Protein AF-A0A1V5BCF9-F1 (afdb_monomer)

Solvent-accessible surface area (backbone atoms only — not comparable to full-atom values): 4699 Å² total; per-residue (Å²): 134,84,77,81,83,70,78,85,76,77,81,87,82,76,88,49,62,68,47,52,43,54,49,47,49,53,55,50,55,48,30,56,75,69,71,38,42,76,86,39,38,72,60,49,52,52,48,51,55,52,42,52,53,42,51,52,53,52,53,49,54,56,48,53,57,51,50,53,51,51,52,55,51,56,61,72,76,105

pLDDT: mean 89.9, std 12.71, range [46.09, 98.12]

Foldseek 3Di:
DDDPPDPPDDDDDDDALVSLLVVLVVVCVVCVVVVNCVVCVVVNVVSVVSNVVSVVVVVVVVVVVVVVVVVVVVVVVD

Nearest PDB structures (foldseek):
  4wqf-assembly2_DO  TM=5.421E-01  e=6.177E+00  Thermus thermophilus HB8
  5doy-assembly2_2o  TM=5.707E-01  e=9.879E+00  Thermus thermophilus HB8

Radius of gyration: 20.48 Å; Cα contacts (8 Å, |Δi|>4): 20; chains: 1; bounding box: 41×42×62 Å

Mean predicted aligned error: 6.97 Å

Seq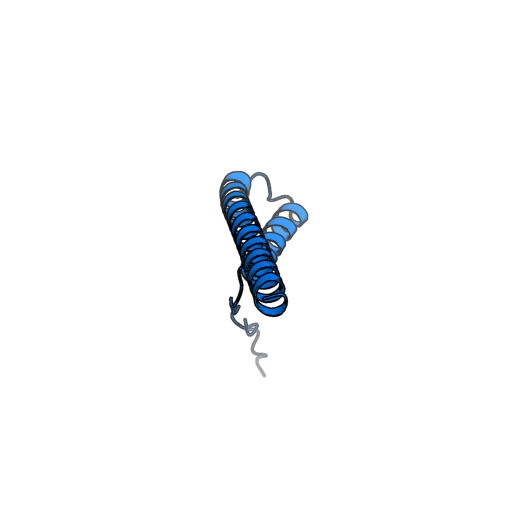uence (78 aa):
MSENKNPKRRGITLNEPKDARRLIRRVVDRAFAEGQELEYSGRIAQLLGIWAKLWEIDKLSDIEARIVALEQAKDRER

Structure (mmCIF, N/CA/C/O backbone):
data_AF-A0A1V5BCF9-F1
#
_entry.id   AF-A0A1V5BCF9-F1
#
loop_
_atom_site.group_PDB
_atom_site.id
_atom_site.type_symbol
_atom_site.label_atom_id
_atom_site.label_alt_id
_atom_site.label_comp_id
_atom_site.label_asym_id
_atom_site.label_entity_id
_atom_site.label_seq_id
_atom_site.pdbx_PDB_ins_code
_atom_site.Cartn_x
_atom_site.Cartn_y
_atom_site.Cartn_z
_atom_site.occupancy
_atom_site.B_iso_or_equiv
_atom_site.auth_seq_id
_atom_site.auth_comp_id
_atom_site.auth_asym_id
_atom_site.auth_atom_id
_atom_site.pdbx_PDB_model_num
ATOM 1 N N . MET A 1 1 ? -10.984 -32.886 30.182 1.00 46.09 1 MET A N 1
ATOM 2 C CA . MET A 1 1 ? -10.165 -32.521 29.006 1.00 46.09 1 MET A CA 1
ATOM 3 C C . MET A 1 1 ? -10.404 -31.045 28.732 1.00 46.09 1 MET A C 1
ATOM 5 O O . MET A 1 1 ? -11.481 -30.700 28.272 1.00 46.09 1 MET A O 1
ATOM 9 N N . SER A 1 2 ? -9.483 -30.171 29.142 1.00 55.56 2 SER A N 1
ATOM 10 C CA . SER A 1 2 ? -9.596 -28.730 28.883 1.00 55.56 2 SER A CA 1
ATOM 11 C C . SER A 1 2 ? -9.169 -28.475 27.439 1.00 55.56 2 SER A C 1
ATOM 13 O O . SER A 1 2 ? -8.000 -28.666 27.104 1.00 55.56 2 SER A O 1
ATOM 15 N N . GLU A 1 3 ? -10.116 -28.131 26.567 1.00 53.66 3 GLU A N 1
ATOM 16 C CA . GLU A 1 3 ? -9.809 -27.677 25.211 1.00 53.66 3 GLU A CA 1
ATOM 17 C C . GLU A 1 3 ? -8.951 -26.414 25.285 1.00 53.66 3 GLU A C 1
ATOM 19 O O . GLU A 1 3 ? -9.318 -25.411 25.900 1.00 53.66 3 GLU A O 1
ATOM 24 N N . ASN A 1 4 ? -7.785 -26.468 24.650 1.00 62.22 4 ASN A N 1
ATOM 25 C CA . ASN A 1 4 ? -6.855 -25.355 24.610 1.00 62.22 4 ASN A CA 1
ATOM 26 C C . ASN A 1 4 ? -7.436 -24.259 23.693 1.00 62.22 4 ASN A C 1
ATOM 28 O O . ASN A 1 4 ? -7.242 -24.284 22.480 1.00 62.22 4 ASN A O 1
ATOM 32 N N . LYS A 1 5 ? -8.179 -23.306 24.272 1.00 58.03 5 LYS A N 1
ATOM 33 C CA . LYS A 1 5 ? -8.878 -22.200 23.580 1.00 58.03 5 LYS A CA 1
ATOM 34 C C . LYS A 1 5 ? -7.955 -21.106 23.031 1.00 58.03 5 LYS A C 1
ATOM 36 O O . LYS A 1 5 ? -8.424 -20.008 22.751 1.00 58.03 5 LYS A O 1
ATOM 41 N N . ASN A 1 6 ? -6.654 -21.355 22.897 1.00 64.06 6 ASN A N 1
ATOM 42 C CA . ASN A 1 6 ? -5.729 -20.329 22.436 1.00 64.06 6 ASN A CA 1
ATOM 43 C C . ASN A 1 6 ? -5.633 -20.377 20.899 1.00 64.06 6 ASN A C 1
ATOM 45 O O . ASN A 1 6 ? -5.012 -21.300 20.360 1.00 64.06 6 ASN A O 1
ATOM 49 N N . PRO A 1 7 ? -6.256 -19.437 20.159 1.00 63.44 7 PRO A N 1
ATOM 50 C CA . PRO A 1 7 ? -6.187 -19.440 18.706 1.00 63.44 7 PRO A CA 1
ATOM 51 C C . PRO A 1 7 ? -4.729 -19.249 18.281 1.00 63.44 7 PRO A C 1
ATOM 53 O O . PRO A 1 7 ? -4.107 -18.232 18.588 1.00 63.44 7 PRO A O 1
ATOM 56 N N . LYS A 1 8 ? -4.166 -20.229 17.564 1.00 58.03 8 LYS A N 1
ATOM 57 C CA . LYS A 1 8 ? -2.826 -20.111 16.976 1.00 58.03 8 LYS A CA 1
ATOM 58 C C . LYS A 1 8 ? -2.833 -18.968 15.958 1.00 58.03 8 LYS A C 1
ATOM 60 O O . LYS A 1 8 ? -3.257 -19.146 14.819 1.00 58.03 8 LYS A O 1
ATOM 65 N N . ARG A 1 9 ? -2.353 -17.791 16.357 1.00 66.38 9 ARG A N 1
ATOM 66 C CA . ARG A 1 9 ? -2.122 -16.673 15.439 1.00 66.38 9 ARG A CA 1
ATOM 67 C C . ARG A 1 9 ? -0.830 -16.948 14.672 1.00 66.38 9 ARG A C 1
ATOM 69 O O . ARG A 1 9 ? 0.255 -16.830 15.232 1.00 66.38 9 ARG A O 1
ATOM 76 N N . ARG A 1 10 ? -0.932 -17.351 13.401 1.00 71.94 10 ARG A N 1
ATOM 77 C CA . ARG A 1 10 ? 0.227 -17.299 12.496 1.00 71.94 10 ARG A CA 1
ATOM 78 C C . ARG A 1 10 ? 0.565 -15.827 12.263 1.00 71.94 10 ARG A C 1
ATOM 80 O O . ARG A 1 10 ? -0.333 -15.032 11.993 1.00 71.94 10 ARG A O 1
ATOM 87 N N . GLY A 1 11 ? 1.842 -15.478 12.404 1.00 75.19 11 GLY A N 1
ATOM 88 C CA . GLY A 1 11 ? 2.335 -14.155 12.034 1.00 75.19 11 GLY A CA 1
ATOM 89 C C . GLY A 1 11 ? 2.085 -13.860 10.553 1.00 75.19 11 GLY A C 1
ATOM 90 O O . GLY A 1 11 ? 1.798 -14.756 9.757 1.00 75.19 11 GLY A O 1
ATOM 91 N N . ILE A 1 12 ? 2.185 -12.588 10.193 1.00 81.19 12 ILE A N 1
ATOM 92 C CA . ILE A 1 12 ? 2.157 -12.124 8.805 1.00 81.19 12 ILE A CA 1
ATOM 93 C C . ILE A 1 12 ? 3.590 -11.991 8.295 1.00 81.19 12 ILE A C 1
ATOM 95 O O . ILE A 1 12 ? 4.444 -11.445 8.987 1.00 81.19 12 ILE A O 1
ATOM 99 N N . THR A 1 13 ? 3.833 -12.469 7.078 1.00 86.69 13 THR A N 1
ATOM 100 C CA . THR A 1 13 ? 5.083 -12.248 6.344 1.00 86.69 13 THR A CA 1
ATOM 101 C C . THR A 1 13 ? 4.849 -11.139 5.323 1.00 86.69 13 THR A C 1
ATOM 103 O O . THR A 1 13 ? 3.834 -11.157 4.627 1.00 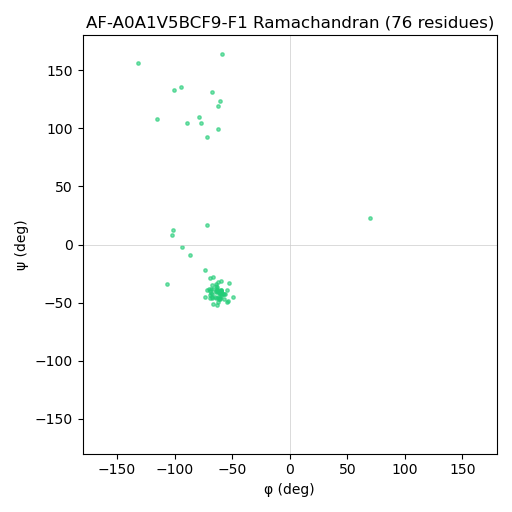86.69 13 THR A O 1
ATOM 106 N N . LEU A 1 14 ? 5.765 -10.174 5.253 1.00 89.06 14 LEU A N 1
ATOM 107 C CA . LEU A 1 14 ? 5.737 -9.071 4.294 1.00 89.06 14 LEU A CA 1
ATOM 108 C C . LEU A 1 14 ? 6.947 -9.224 3.374 1.00 89.06 14 LEU A C 1
ATOM 110 O O . LEU A 1 14 ? 8.070 -9.026 3.827 1.00 89.06 14 LEU A O 1
ATOM 114 N N . ASN A 1 15 ? 6.717 -9.605 2.118 1.00 89.75 15 ASN A N 1
ATOM 115 C CA . ASN A 1 15 ? 7.790 -9.775 1.134 1.00 89.75 15 ASN A CA 1
ATOM 116 C C . ASN A 1 15 ? 7.788 -8.640 0.110 1.00 89.75 15 ASN A C 1
ATOM 118 O O . ASN A 1 15 ? 8.842 -8.222 -0.353 1.00 89.75 15 ASN A O 1
ATOM 122 N N . GLU A 1 16 ? 6.603 -8.128 -0.225 1.00 90.56 16 GLU A N 1
ATOM 123 C CA . GLU A 1 16 ? 6.428 -7.083 -1.228 1.00 90.56 16 GLU A CA 1
ATOM 124 C C . GLU A 1 16 ? 5.522 -5.944 -0.721 1.00 90.56 16 GLU A C 1
ATOM 126 O O . GLU A 1 16 ? 4.643 -6.172 0.121 1.00 90.56 16 GLU A O 1
ATOM 131 N N . PRO A 1 17 ? 5.630 -4.723 -1.283 1.00 91.31 17 PRO A N 1
ATOM 132 C CA . PRO A 1 17 ? 4.738 -3.603 -0.954 1.00 91.31 17 PRO A CA 1
ATOM 133 C C . PRO A 1 17 ? 3.241 -3.941 -1.075 1.00 91.31 17 PRO A C 1
ATOM 135 O O . PRO A 1 17 ? 2.410 -3.469 -0.288 1.00 91.31 17 PRO A O 1
ATOM 138 N N . LYS A 1 18 ? 2.867 -4.821 -2.018 1.00 90.19 18 LYS A N 1
ATOM 139 C CA . LYS A 1 18 ? 1.489 -5.322 -2.170 1.00 90.19 18 LYS A CA 1
ATOM 140 C C . LYS A 1 18 ? 0.966 -6.053 -0.927 1.00 90.19 18 LYS A C 1
ATOM 142 O O . LYS A 1 18 ? -0.232 -5.970 -0.651 1.00 90.19 18 LYS A O 1
ATOM 147 N N . ASP A 1 19 ? 1.828 -6.718 -0.159 1.00 92.62 19 ASP A N 1
ATOM 148 C CA . ASP A 1 19 ? 1.437 -7.444 1.054 1.00 92.62 19 ASP A CA 1
A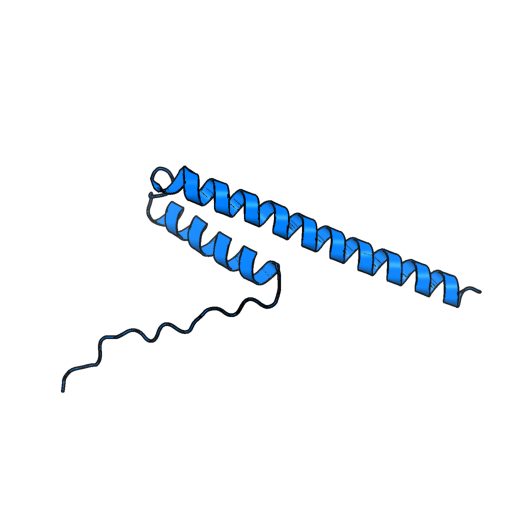TOM 149 C C . ASP A 1 19 ? 1.025 -6.471 2.161 1.00 92.62 19 ASP A C 1
ATOM 151 O O . ASP A 1 19 ? -0.026 -6.637 2.789 1.00 92.62 19 ASP A O 1
ATOM 155 N N . ALA A 1 20 ? 1.797 -5.395 2.335 1.00 93.06 20 ALA A N 1
ATOM 156 C CA . ALA A 1 20 ? 1.474 -4.322 3.267 1.00 93.06 20 ALA A CA 1
ATOM 157 C C . ALA A 1 20 ? 0.176 -3.597 2.867 1.00 93.06 20 ALA A C 1
ATOM 159 O O . ALA A 1 20 ? -0.687 -3.373 3.718 1.00 93.06 20 ALA A O 1
ATOM 160 N N . ARG A 1 21 ? -0.046 -3.330 1.570 1.00 94.44 21 ARG A N 1
ATOM 161 C CA . ARG A 1 21 ? -1.322 -2.753 1.095 1.00 94.44 21 ARG A CA 1
ATOM 162 C C . ARG A 1 21 ? -2.523 -3.658 1.385 1.00 94.44 21 ARG A C 1
ATOM 164 O O . ARG A 1 21 ? -3.565 -3.162 1.809 1.00 94.44 21 ARG A O 1
ATOM 171 N N . ARG A 1 22 ? -2.390 -4.981 1.215 1.00 93.31 22 ARG A N 1
ATOM 172 C CA . ARG A 1 22 ? -3.441 -5.958 1.573 1.00 93.31 22 ARG A CA 1
ATOM 173 C C . ARG A 1 22 ? -3.728 -5.976 3.074 1.00 93.31 22 ARG A C 1
ATOM 175 O O . ARG A 1 22 ? -4.871 -6.185 3.476 1.00 93.31 22 ARG A O 1
ATOM 182 N N . LEU A 1 23 ? -2.708 -5.798 3.912 1.00 94.06 23 LEU A N 1
ATOM 183 C CA . LEU A 1 23 ? -2.884 -5.691 5.359 1.00 94.06 23 LEU A CA 1
ATOM 184 C C . LEU A 1 23 ? -3.640 -4.413 5.732 1.00 94.06 23 LEU A C 1
ATOM 186 O O . LEU A 1 23 ? -4.644 -4.501 6.431 1.00 94.06 23 LEU A O 1
ATOM 190 N N . ILE A 1 24 ? -3.190 -3.264 5.223 1.00 96.12 24 ILE A N 1
ATOM 191 C CA . ILE A 1 24 ? -3.831 -1.964 5.451 1.00 96.12 24 ILE A CA 1
ATOM 192 C C . ILE A 1 24 ? -5.305 -2.030 5.059 1.00 96.12 24 ILE A C 1
ATOM 194 O O . ILE A 1 24 ? -6.164 -1.699 5.872 1.00 96.12 24 ILE A O 1
ATOM 198 N N . ARG A 1 25 ? -5.600 -2.552 3.862 1.00 95.75 25 ARG A N 1
ATOM 199 C CA . ARG A 1 25 ? -6.975 -2.737 3.395 1.00 95.75 25 ARG A CA 1
ATOM 200 C C . ARG A 1 25 ? -7.813 -3.540 4.389 1.00 95.75 25 ARG A C 1
ATOM 202 O O . ARG A 1 25 ? -8.890 -3.098 4.745 1.00 95.75 25 ARG A O 1
ATOM 209 N N . ARG A 1 26 ? -7.314 -4.680 4.882 1.00 95.12 26 ARG A N 1
ATOM 210 C CA . ARG A 1 26 ? -8.051 -5.509 5.856 1.00 95.12 26 ARG A CA 1
ATOM 211 C C . ARG A 1 26 ? -8.367 -4.766 7.153 1.00 95.12 26 ARG A C 1
ATOM 213 O O . ARG A 1 26 ? -9.446 -4.957 7.699 1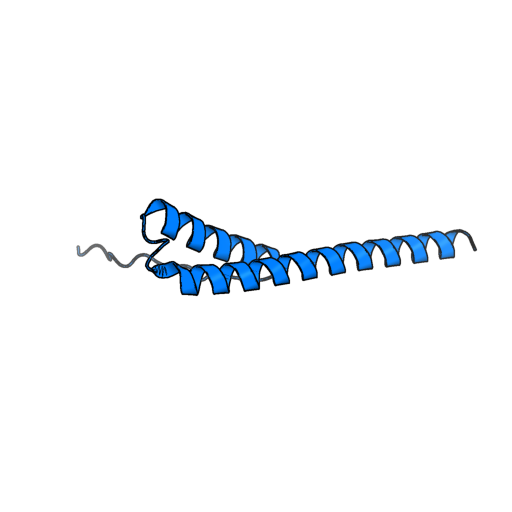.00 95.12 26 ARG A O 1
ATOM 220 N N . VAL A 1 27 ? -7.433 -3.957 7.652 1.00 95.12 27 VAL A N 1
ATOM 221 C CA . VAL A 1 27 ? -7.636 -3.170 8.880 1.00 95.12 27 VAL A CA 1
ATOM 222 C C . VAL A 1 27 ? -8.686 -2.087 8.654 1.00 95.12 27 VAL A C 1
ATOM 224 O O . VAL A 1 27 ? -9.590 -1.940 9.470 1.00 95.12 27 VAL A O 1
ATOM 227 N N . VAL A 1 28 ? -8.591 -1.368 7.534 1.00 96.50 28 VAL A N 1
ATOM 228 C CA . VAL A 1 28 ? -9.558 -0.329 7.168 1.00 96.50 28 VAL A CA 1
ATOM 229 C C . VAL A 1 28 ? -10.941 -0.947 6.954 1.00 96.50 28 VAL A C 1
ATOM 231 O O . VAL A 1 28 ? -11.882 -0.541 7.624 1.00 96.50 28 VAL A O 1
ATOM 234 N N . ASP A 1 29 ? -11.058 -1.991 6.129 1.00 97.12 29 ASP A N 1
ATOM 235 C CA . ASP A 1 29 ? -12.325 -2.690 5.866 1.00 97.12 29 ASP A CA 1
ATOM 236 C C . ASP A 1 29 ? -12.986 -3.165 7.173 1.00 97.12 29 ASP A C 1
ATOM 238 O O . ASP A 1 29 ? -14.202 -3.055 7.328 1.00 97.12 29 ASP A O 1
ATOM 242 N N . ARG A 1 30 ? -12.198 -3.654 8.143 1.00 96.94 30 ARG A N 1
ATOM 243 C CA . ARG A 1 30 ? -12.726 -4.073 9.447 1.00 96.94 30 ARG A CA 1
ATOM 244 C C . ARG A 1 30 ? -13.258 -2.900 10.269 1.00 96.94 30 ARG A C 1
ATOM 246 O O . ARG A 1 30 ? -14.353 -3.022 10.805 1.00 96.94 30 ARG A O 1
ATOM 253 N N . ALA A 1 31 ? -12.526 -1.788 10.329 1.00 97.06 31 ALA A N 1
ATOM 254 C CA . ALA A 1 31 ? -12.957 -0.602 11.067 1.00 97.06 31 ALA A CA 1
ATOM 255 C C . ALA A 1 31 ? -14.288 -0.052 10.531 1.00 97.06 31 ALA A C 1
ATOM 257 O O . ALA A 1 31 ? -15.179 0.241 11.319 1.00 97.06 31 ALA A O 1
ATOM 258 N N . PHE A 1 32 ? -14.447 0.007 9.205 1.00 97.12 32 PHE A N 1
ATOM 259 C CA . PHE A 1 32 ? -15.703 0.421 8.572 1.00 97.12 32 PHE A CA 1
ATOM 260 C C . PHE A 1 32 ? -16.835 -0.594 8.790 1.00 97.12 32 PHE A C 1
ATOM 262 O O . PHE A 1 32 ? -17.977 -0.208 9.014 1.00 97.12 32 PHE A O 1
ATOM 269 N N . ALA A 1 33 ? -16.542 -1.898 8.752 1.00 97.56 33 ALA A N 1
ATOM 270 C CA . ALA A 1 33 ? -17.549 -2.930 9.003 1.00 97.56 33 ALA A CA 1
ATOM 271 C C . ALA A 1 33 ? -18.070 -2.928 10.453 1.00 97.56 33 ALA A C 1
ATOM 273 O O . ALA A 1 33 ? -19.196 -3.356 10.695 1.00 97.56 33 ALA A O 1
ATOM 274 N N . GLU A 1 34 ? -17.258 -2.475 11.410 1.00 97.38 34 GLU A N 1
ATOM 275 C CA . GLU A 1 34 ? -17.616 -2.374 12.831 1.00 97.38 34 GLU A CA 1
ATOM 276 C C . GLU A 1 34 ? -18.158 -0.988 13.229 1.00 97.38 34 GLU A C 1
ATOM 278 O O . GLU A 1 34 ? -18.533 -0.804 14.385 1.00 97.38 34 GLU A O 1
ATOM 283 N N . GLY A 1 35 ? -18.222 -0.020 12.303 1.00 97.19 35 GLY A N 1
ATOM 284 C CA . GLY A 1 35 ? -18.658 1.354 12.593 1.00 97.19 35 GLY A CA 1
ATOM 285 C C . GLY A 1 35 ? -17.665 2.151 13.452 1.00 97.19 35 GLY A C 1
ATOM 286 O O . GLY A 1 35 ? -18.054 3.077 14.164 1.00 97.19 35 GLY A O 1
ATOM 287 N N . GLN A 1 36 ? -16.389 1.756 13.451 1.00 97.50 36 GLN A N 1
ATOM 288 C CA . GLN A 1 36 ? -15.320 2.345 14.265 1.00 97.50 36 GLN A CA 1
ATOM 289 C C . GLN A 1 36 ? -14.417 3.297 13.465 1.00 97.50 36 GLN A C 1
ATOM 291 O O . GLN A 1 36 ? -13.384 3.758 13.957 1.00 97.50 36 GLN A O 1
ATOM 296 N N . GLU A 1 37 ? -14.771 3.615 12.221 1.00 96.06 37 GLU A N 1
ATOM 297 C CA . GLU A 1 37 ? -13.976 4.462 11.333 1.00 96.06 37 GLU A CA 1
ATOM 298 C C . GLU A 1 37 ? -13.789 5.887 11.866 1.00 96.06 37 GLU A C 1
ATOM 300 O O . GLU A 1 37 ? -12.728 6.479 11.665 1.00 96.06 37 GLU A O 1
ATOM 305 N N . LEU A 1 38 ? -14.773 6.427 12.593 1.00 96.94 38 LEU A N 1
ATOM 306 C CA . LEU A 1 38 ? -14.657 7.747 13.216 1.00 96.94 38 LEU A CA 1
ATOM 307 C C . LEU A 1 38 ? -13.720 7.717 14.430 1.00 96.94 38 LEU A C 1
ATOM 309 O O . LEU A 1 38 ? -12.832 8.568 14.532 1.00 96.94 38 LEU A O 1
ATOM 313 N N . GLU A 1 39 ? -13.858 6.706 15.296 1.00 97.38 39 GLU A N 1
ATOM 314 C CA . GLU A 1 39 ? -12.991 6.492 16.468 1.00 97.38 39 GLU A CA 1
ATOM 315 C C . GLU A 1 39 ? -11.524 6.318 16.047 1.00 97.38 39 GLU A C 1
ATOM 317 O O . GLU A 1 39 ? -10.610 6.856 16.676 1.00 97.38 39 GLU A O 1
ATOM 322 N N . TYR A 1 40 ? -11.288 5.607 14.941 1.00 96.94 40 TYR A N 1
ATOM 323 C CA . TYR A 1 40 ? -9.947 5.322 14.430 1.00 96.94 40 TYR A CA 1
ATOM 324 C C . TYR A 1 40 ? -9.5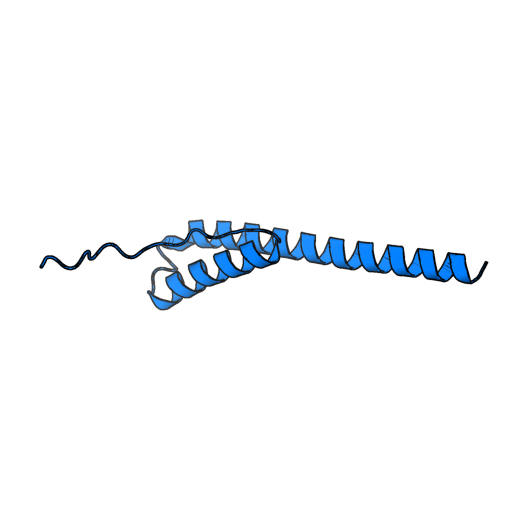11 6.201 13.258 1.00 96.94 40 TYR A C 1
ATOM 326 O O . TYR A 1 40 ? -8.468 5.926 12.660 1.00 96.94 40 TYR A O 1
ATOM 334 N N . SER A 1 41 ? -10.228 7.286 12.971 1.00 96.19 41 SER A N 1
ATOM 335 C CA . SER A 1 41 ? -9.990 8.178 11.825 1.00 96.19 41 SER A CA 1
ATOM 336 C C . SER A 1 41 ? -8.528 8.616 11.675 1.00 96.19 41 SER A C 1
ATOM 338 O O . SER A 1 41 ? -7.961 8.511 10.588 1.00 96.19 41 SER A O 1
ATOM 340 N N . GLY A 1 42 ? -7.864 9.015 12.765 1.00 98.06 42 GLY A N 1
ATOM 341 C CA . GLY A 1 42 ? -6.449 9.407 12.739 1.00 98.06 42 GLY A CA 1
ATOM 342 C C . GLY A 1 42 ? -5.494 8.266 12.360 1.00 98.06 42 GLY A C 1
ATOM 343 O O . GLY A 1 42 ? -4.559 8.465 11.584 1.00 98.06 42 GLY A O 1
ATOM 344 N N . ARG A 1 43 ? -5.743 7.044 12.852 1.00 97.38 43 ARG A N 1
ATOM 345 C CA . ARG A 1 43 ? -4.942 5.856 12.501 1.00 97.38 43 ARG A CA 1
ATOM 346 C C . ARG A 1 43 ? -5.225 5.410 11.069 1.00 97.38 43 ARG A C 1
ATOM 348 O O . ARG A 1 43 ? -4.298 5.059 10.346 1.00 97.38 43 ARG A O 1
ATOM 355 N N . ILE A 1 44 ? -6.485 5.468 10.641 1.00 97.44 44 ILE A N 1
ATOM 356 C CA . ILE A 1 44 ? -6.887 5.186 9.260 1.00 97.44 44 ILE A CA 1
ATOM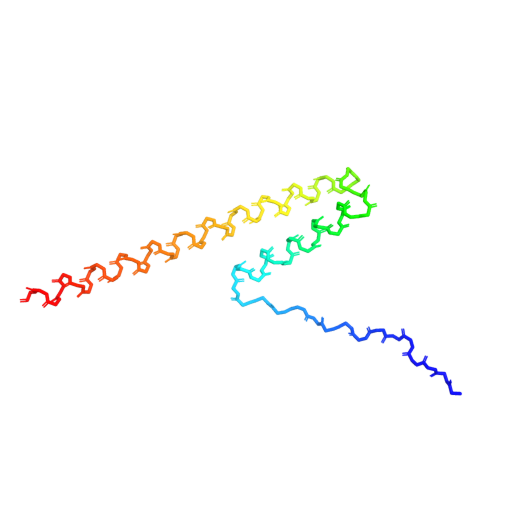 357 C C . ILE A 1 44 ? -6.197 6.164 8.307 1.00 97.44 44 ILE A C 1
ATOM 359 O O . ILE A 1 44 ? -5.601 5.721 7.330 1.00 97.44 44 ILE A O 1
ATOM 363 N N . ALA A 1 45 ? -6.176 7.463 8.615 1.00 97.94 45 ALA A N 1
ATOM 364 C CA . ALA A 1 45 ? -5.481 8.460 7.802 1.00 97.94 45 ALA A CA 1
ATOM 365 C C . ALA A 1 45 ? -3.980 8.150 7.657 1.00 97.94 45 ALA A C 1
ATOM 367 O O . ALA A 1 45 ? -3.438 8.216 6.554 1.00 97.94 45 ALA A O 1
ATOM 368 N N . GLN A 1 46 ? -3.314 7.734 8.740 1.00 98.12 46 GLN A N 1
ATOM 369 C CA . GLN A 1 46 ? -1.913 7.295 8.688 1.00 98.12 46 GLN A CA 1
ATOM 370 C C . GLN A 1 46 ? -1.728 6.061 7.795 1.00 98.12 46 GLN A C 1
ATOM 372 O O . GLN A 1 46 ? -0.828 6.038 6.954 1.00 98.12 46 GLN A O 1
ATOM 377 N N . LEU A 1 47 ? -2.591 5.051 7.938 1.00 97.69 47 LEU A N 1
ATOM 378 C CA . LEU A 1 47 ? -2.545 3.841 7.117 1.00 97.69 47 LEU A CA 1
ATOM 379 C C . LEU A 1 47 ? -2.782 4.150 5.633 1.00 97.69 47 LEU A C 1
ATOM 381 O O . LEU A 1 47 ? -2.074 3.613 4.785 1.00 97.69 47 LEU A O 1
ATOM 385 N N . LEU A 1 48 ? -3.725 5.039 5.313 1.00 97.12 48 LEU A N 1
ATOM 386 C CA . LEU A 1 48 ? -3.996 5.478 3.943 1.00 97.12 48 LEU A CA 1
ATOM 387 C C . LEU A 1 48 ? -2.829 6.284 3.356 1.00 97.12 48 LEU A C 1
ATOM 389 O O . LEU A 1 48 ? -2.472 6.083 2.197 1.00 97.12 48 LEU A O 1
ATOM 393 N N . GLY A 1 49 ? -2.175 7.128 4.158 1.00 97.81 49 GLY A N 1
ATOM 394 C CA . GLY A 1 49 ? -0.959 7.829 3.742 1.00 97.81 49 GLY A CA 1
ATOM 395 C C . GLY A 1 49 ? 0.193 6.872 3.421 1.00 97.81 49 GLY A C 1
ATOM 396 O O . GLY A 1 49 ? 0.904 7.061 2.436 1.00 97.81 49 GLY A O 1
ATOM 397 N N . ILE A 1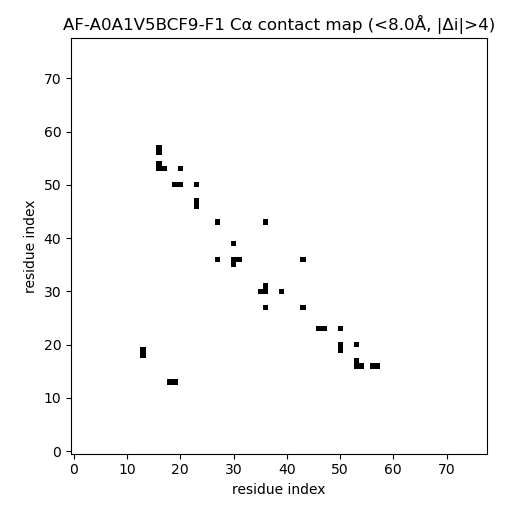 50 ? 0.363 5.806 4.209 1.00 96.81 50 ILE A N 1
ATOM 398 C CA . ILE A 1 50 ? 1.341 4.747 3.911 1.00 96.81 50 ILE A CA 1
ATOM 399 C C . ILE A 1 50 ? 0.923 3.971 2.658 1.00 96.81 50 ILE A C 1
ATOM 401 O O . ILE A 1 50 ? 1.757 3.690 1.800 1.00 96.81 50 ILE A O 1
ATOM 405 N N . TRP A 1 51 ? -0.362 3.644 2.525 1.00 96.69 51 TRP A N 1
ATOM 406 C CA . TRP A 1 51 ? -0.894 2.936 1.363 1.00 96.69 51 TRP A CA 1
ATOM 407 C C . TRP A 1 51 ? -0.617 3.683 0.052 1.00 96.69 51 TRP A C 1
ATOM 409 O O . TRP A 1 51 ? -0.189 3.050 -0.914 1.00 96.69 51 TRP A O 1
ATOM 419 N N . ALA A 1 52 ? -0.787 5.010 0.037 1.00 96.56 52 ALA A N 1
ATOM 420 C CA . ALA A 1 52 ? -0.493 5.849 -1.124 1.00 96.56 52 ALA A CA 1
ATOM 421 C C . ALA A 1 52 ? 0.989 5.766 -1.524 1.00 96.56 52 ALA A C 1
ATOM 423 O O . ALA A 1 52 ? 1.297 5.472 -2.676 1.00 96.56 52 ALA A O 1
ATOM 424 N N . LYS A 1 53 ? 1.907 5.885 -0.556 1.00 96.56 53 LYS A N 1
ATOM 425 C CA . LYS A 1 53 ? 3.355 5.756 -0.802 1.00 96.56 53 LYS A CA 1
ATOM 426 C C . LYS A 1 53 ? 3.739 4.385 -1.362 1.00 96.56 53 LYS A C 1
ATOM 428 O O . LYS A 1 53 ? 4.545 4.286 -2.279 1.00 96.56 53 LYS A O 1
ATOM 433 N N . LEU A 1 54 ? 3.150 3.309 -0.836 1.00 95.50 54 LEU A N 1
ATOM 434 C CA . LEU A 1 54 ? 3.389 1.956 -1.355 1.00 95.50 54 LEU A CA 1
ATOM 435 C C . LEU A 1 54 ? 2.884 1.799 -2.795 1.00 95.50 54 LEU A C 1
ATOM 437 O O . LEU A 1 54 ? 3.467 1.054 -3.574 1.00 95.50 54 LEU A O 1
ATOM 441 N N . TRP A 1 55 ? 1.791 2.477 -3.151 1.00 93.00 55 TRP A N 1
ATOM 442 C CA . TRP A 1 55 ? 1.285 2.485 -4.520 1.00 93.00 55 TRP A CA 1
ATOM 443 C C . TRP A 1 55 ? 2.208 3.253 -5.473 1.00 93.00 55 TRP A C 1
ATOM 445 O O . TRP A 1 55 ? 2.451 2.779 -6.580 1.00 93.00 55 TRP A O 1
ATOM 455 N N . GLU A 1 56 ? 2.764 4.383 -5.038 1.00 95.06 56 GLU A N 1
ATOM 456 C CA . GLU A 1 56 ? 3.752 5.147 -5.810 1.00 95.06 56 GLU A CA 1
ATOM 457 C C . GLU A 1 56 ? 5.019 4.323 -6.084 1.00 95.06 56 GLU A C 1
ATOM 459 O O . GLU A 1 56 ? 5.483 4.282 -7.221 1.00 95.06 56 GLU A O 1
ATOM 464 N N . ILE A 1 57 ? 5.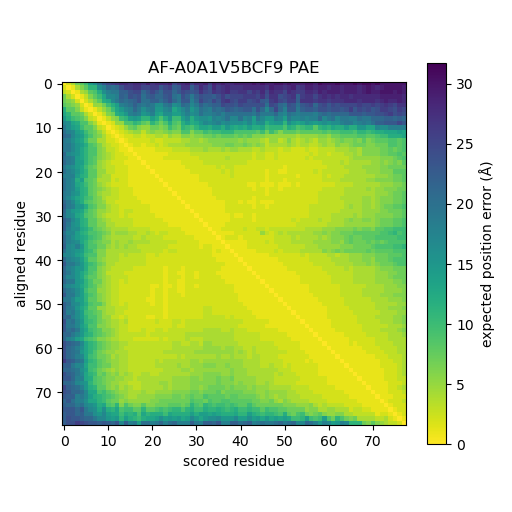535 3.607 -5.077 1.00 93.62 57 ILE A N 1
ATOM 465 C CA . ILE A 1 57 ? 6.718 2.737 -5.217 1.00 93.62 57 ILE A CA 1
ATOM 466 C C . ILE A 1 57 ? 6.490 1.645 -6.267 1.00 93.62 57 ILE A C 1
ATOM 468 O O . ILE A 1 57 ? 7.346 1.426 -7.121 1.00 93.62 57 ILE A O 1
ATOM 472 N N . ASP A 1 58 ? 5.326 0.994 -6.250 1.00 91.94 58 ASP A N 1
ATOM 473 C CA . ASP A 1 58 ? 4.985 -0.006 -7.266 1.00 91.94 58 ASP A CA 1
ATOM 474 C C . ASP A 1 58 ? 4.986 0.597 -8.676 1.00 91.94 58 ASP A C 1
ATOM 476 O O . ASP A 1 58 ? 5.478 -0.017 -9.619 1.00 91.94 58 ASP A O 1
ATOM 480 N N . LYS A 1 59 ? 4.468 1.822 -8.832 1.00 92.25 59 LYS A N 1
ATOM 481 C CA . LYS A 1 59 ? 4.467 2.507 -10.130 1.00 92.25 59 LYS A CA 1
ATOM 482 C C . LYS A 1 59 ? 5.857 2.891 -10.602 1.00 92.25 59 LYS A C 1
ATOM 484 O O . LYS A 1 59 ? 6.108 2.822 -11.803 1.00 92.25 59 LYS A O 1
ATOM 489 N N . LEU A 1 60 ? 6.752 3.250 -9.690 1.00 95.25 60 LEU A N 1
ATOM 490 C CA . LEU A 1 60 ? 8.155 3.470 -10.024 1.00 95.25 60 LEU A CA 1
ATOM 491 C C . LEU A 1 60 ? 8.814 2.174 -10.504 1.00 95.25 60 LEU A C 1
ATOM 493 O O . LEU A 1 60 ? 9.427 2.178 -11.568 1.00 95.25 60 LEU A O 1
ATOM 497 N N . SER A 1 61 ? 8.599 1.057 -9.805 1.00 93.19 61 SER A N 1
ATOM 498 C CA . SER A 1 61 ? 9.143 -0.246 -10.210 1.00 93.19 61 SER A CA 1
ATOM 499 C C . SER A 1 61 ? 8.624 -0.698 -11.587 1.00 93.19 61 SER A C 1
ATOM 501 O O . SER A 1 61 ? 9.403 -1.158 -12.424 1.00 93.19 61 SER A O 1
ATOM 503 N N . ASP A 1 62 ? 7.333 -0.482 -11.876 1.00 94.62 62 ASP A N 1
ATOM 504 C CA . ASP A 1 62 ? 6.746 -0.732 -13.203 1.00 94.62 62 ASP A CA 1
ATOM 505 C C . ASP A 1 62 ? 7.438 0.103 -14.303 1.00 94.62 62 ASP A C 1
ATOM 507 O O . ASP A 1 62 ? 7.646 -0.370 -15.424 1.00 94.62 62 ASP A O 1
ATOM 511 N N . ILE A 1 63 ? 7.766 1.368 -14.013 1.00 97.19 63 ILE A N 1
ATOM 512 C CA . ILE A 1 63 ? 8.437 2.272 -14.958 1.00 97.19 63 ILE A CA 1
ATOM 513 C C . ILE A 1 63 ? 9.878 1.821 -15.203 1.00 97.19 63 ILE A C 1
ATOM 515 O O . ILE A 1 63 ? 10.286 1.735 -16.361 1.00 97.19 63 ILE A O 1
ATOM 519 N N . GLU A 1 64 ? 10.624 1.490 -14.151 1.00 97.00 64 GLU A N 1
ATOM 520 C CA . GLU A 1 64 ? 11.998 0.986 -14.253 1.00 97.00 64 GLU A CA 1
ATOM 521 C C . GLU A 1 64 ? 12.063 -0.271 -15.126 1.00 97.00 64 GLU A C 1
ATOM 523 O O . GLU A 1 64 ? 12.860 -0.336 -16.063 1.00 97.00 64 GLU A O 1
ATOM 528 N N . ALA A 1 65 ? 11.158 -1.231 -14.908 1.00 96.62 65 ALA A N 1
ATOM 529 C CA . ALA A 1 65 ? 11.086 -2.447 -15.716 1.00 96.62 65 ALA A CA 1
ATOM 530 C C . ALA A 1 65 ? 10.844 -2.150 -17.208 1.00 96.62 65 ALA A C 1
ATOM 532 O O . ALA A 1 65 ? 11.427 -2.791 -18.085 1.00 96.62 65 ALA A O 1
ATOM 533 N N . ARG A 1 66 ? 10.003 -1.154 -17.511 1.00 97.38 66 ARG A N 1
ATOM 534 C CA . ARG A 1 66 ? 9.730 -0.727 -18.891 1.00 97.38 66 ARG A CA 1
ATOM 535 C C . ARG A 1 66 ? 10.927 -0.029 -19.530 1.00 97.38 66 ARG A C 1
ATOM 537 O O . ARG A 1 66 ? 11.169 -0.252 -20.712 1.00 97.38 66 ARG A O 1
ATOM 544 N N . ILE A 1 67 ? 11.662 0.791 -18.779 1.00 97.94 67 ILE A N 1
ATOM 545 C CA . ILE A 1 67 ? 12.886 1.445 -19.266 1.00 97.94 67 ILE A CA 1
ATOM 546 C C . ILE A 1 67 ? 13.929 0.386 -19.620 1.00 97.94 67 ILE A C 1
ATOM 548 O O . ILE A 1 67 ? 14.413 0.377 -20.749 1.00 97.94 67 ILE A O 1
ATOM 552 N N . VAL A 1 68 ? 14.181 -0.566 -18.718 1.00 97.75 68 VAL A N 1
ATOM 553 C CA . VAL A 1 68 ? 15.116 -1.674 -18.965 1.00 97.75 68 VAL A CA 1
ATOM 554 C C . VAL A 1 68 ? 14.723 -2.463 -20.219 1.00 97.75 68 VAL A C 1
ATOM 556 O O . VAL A 1 68 ? 15.576 -2.789 -21.041 1.00 97.75 68 VAL A O 1
ATOM 559 N N . ALA A 1 69 ? 13.432 -2.743 -20.413 1.00 97.44 69 ALA A N 1
ATOM 560 C CA . ALA A 1 69 ? 12.960 -3.440 -21.609 1.00 97.44 69 ALA A CA 1
ATOM 561 C C . ALA A 1 69 ? 13.210 -2.641 -22.904 1.00 97.44 69 ALA A C 1
ATOM 563 O O . ALA A 1 69 ? 13.570 -3.228 -23.925 1.00 97.44 69 ALA A O 1
ATOM 564 N N . LEU A 1 70 ? 13.041 -1.315 -22.871 1.00 97.31 70 LEU A N 1
ATOM 565 C CA . LEU A 1 70 ? 13.316 -0.438 -24.013 1.00 97.31 70 LEU A CA 1
ATOM 566 C C . LEU A 1 70 ? 14.813 -0.356 -24.330 1.00 97.31 70 LEU A C 1
ATOM 568 O O . LEU A 1 70 ? 15.189 -0.402 -25.500 1.00 97.31 70 LEU A O 1
ATOM 572 N N . GLU A 1 71 ? 15.664 -0.267 -23.308 1.00 97.12 71 GLU A N 1
ATOM 573 C CA . GLU A 1 71 ? 17.122 -0.265 -23.468 1.00 97.12 71 GLU A CA 1
ATOM 574 C C . GLU A 1 71 ? 17.605 -1.575 -24.100 1.00 97.12 71 GLU A C 1
ATOM 576 O O . GLU A 1 71 ? 18.312 -1.555 -25.105 1.00 97.12 71 GLU A O 1
ATOM 581 N N . GLN A 1 72 ? 17.121 -2.714 -23.600 1.00 96.75 72 GLN A N 1
ATOM 582 C CA . GLN A 1 72 ? 17.433 -4.025 -24.171 1.00 96.75 72 GLN A CA 1
ATOM 583 C C . GLN A 1 72 ? 16.931 -4.188 -25.608 1.00 96.75 72 GLN A C 1
ATOM 585 O O . GLN A 1 72 ? 17.588 -4.847 -26.411 1.00 96.75 72 GLN A O 1
ATOM 590 N N . ALA A 1 73 ? 15.764 -3.632 -25.944 1.00 96.25 73 ALA A N 1
ATOM 591 C CA . ALA A 1 73 ? 15.251 -3.665 -27.310 1.00 96.25 73 ALA A CA 1
ATOM 592 C C . ALA A 1 73 ? 16.153 -2.860 -28.256 1.00 96.25 73 ALA A C 1
ATOM 594 O O . ALA A 1 73 ?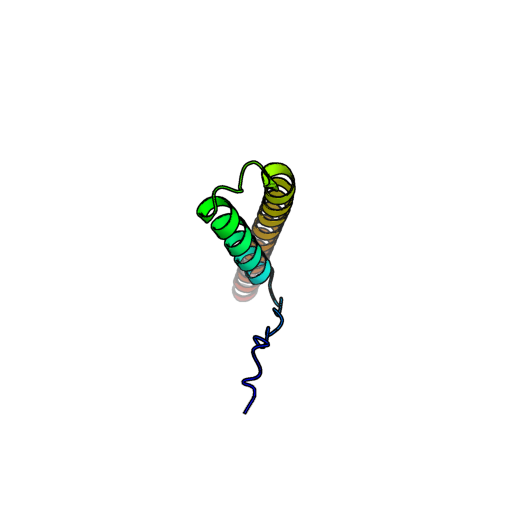 16.533 -3.363 -29.309 1.00 96.25 73 ALA A O 1
ATOM 595 N N . LYS A 1 74 ? 16.569 -1.660 -27.838 1.00 95.12 74 LYS A N 1
ATOM 596 C CA . LYS A 1 74 ? 17.474 -0.797 -28.605 1.00 95.12 74 LYS A CA 1
ATOM 597 C C . LYS A 1 74 ? 18.850 -1.428 -28.821 1.00 95.12 74 LYS A C 1
ATOM 599 O O . LYS A 1 74 ? 19.416 -1.287 -29.901 1.00 95.12 74 LYS A O 1
ATOM 604 N N . ASP A 1 75 ? 19.389 -2.117 -27.818 1.00 93.06 75 ASP A N 1
ATOM 605 C CA . ASP A 1 75 ? 20.682 -2.796 -27.938 1.00 93.06 75 ASP A CA 1
ATOM 606 C C . ASP A 1 75 ? 20.630 -3.998 -28.890 1.00 93.06 75 ASP A C 1
ATOM 608 O O . ASP A 1 75 ? 21.629 -4.301 -29.527 1.00 93.06 75 ASP A O 1
ATOM 612 N N . ARG A 1 76 ? 19.473 -4.660 -29.038 1.00 88.69 76 ARG A N 1
ATOM 613 C CA . ARG A 1 76 ? 19.285 -5.746 -30.022 1.00 88.69 76 ARG A CA 1
ATOM 614 C C . ARG A 1 76 ? 19.191 -5.254 -31.466 1.00 88.69 76 ARG A C 1
ATOM 616 O O . ARG A 1 76 ? 19.373 -6.051 -32.380 1.00 88.69 76 ARG A O 1
ATOM 623 N N . GLU A 1 77 ? 18.842 -3.986 -31.669 1.00 85.00 77 GLU A N 1
ATOM 624 C CA . GLU A 1 77 ? 18.742 -3.356 -32.992 1.00 85.00 77 GLU A CA 1
ATOM 625 C C . GLU A 1 77 ? 20.085 -2.786 -33.488 1.00 85.00 77 GLU A C 1
ATOM 627 O O . GLU A 1 77 ? 20.178 -2.374 -34.645 1.00 85.00 77 GLU A O 1
ATOM 632 N N . ARG A 1 78 ? 21.109 -2.744 -32.625 1.00 68.19 78 ARG A N 1
ATOM 633 C CA . ARG A 1 78 ? 22.478 -2.308 -32.940 1.00 68.19 78 ARG A CA 1
ATOM 634 C C . ARG A 1 78 ? 23.375 -3.481 -33.309 1.00 68.19 78 ARG A C 1
ATOM 636 O O . ARG A 1 78 ? 24.232 -3.260 -34.192 1.00 68.19 78 ARG A O 1
#

Secondary structure (DSSP, 8-state):
---------PPPP--SHHHHHHHHHHHHHHHHHTT-TTTTHHHHHHHHHHHHHHHHHHHHHHHHHHHHHHHHHHHHT-